Protein AF-A0A6G0YFA1-F1 (afdb_monomer)

Foldseek 3Di:
DLVVLLVQLVVQCPDPPPVSNVVSDLDDVPDDDPDPPDDDSSVVNVD

Structure (mmCIF, N/CA/C/O backbone):
data_AF-A0A6G0YFA1-F1
#
_entry.id   AF-A0A6G0YFA1-F1
#
loop_
_atom_site.group_PDB
_atom_site.id
_atom_site.type_symbol
_atom_site.label_atom_id
_atom_site.label_alt_id
_atom_site.label_comp_id
_atom_site.label_asym_id
_atom_site.label_entity_id
_atom_site.label_seq_id
_atom_site.pdbx_PDB_ins_code
_atom_site.Cartn_x
_atom_site.Cartn_y
_atom_site.Cartn_z
_atom_site.occupancy
_atom_site.B_iso_or_equiv
_atom_site.auth_seq_id
_atom_site.auth_comp_id
_atom_site.auth_asym_id
_atom_site.auth_atom_id
_atom_site.pdbx_PDB_model_num
ATOM 1 N N . ALA A 1 1 ? 12.364 3.736 -6.493 1.00 60.50 1 ALA A N 1
ATOM 2 C CA . ALA A 1 1 ? 10.905 3.475 -6.459 1.00 60.50 1 ALA A CA 1
ATOM 3 C C . ALA A 1 1 ? 10.512 2.413 -5.420 1.00 60.50 1 ALA A C 1
ATOM 5 O O . ALA A 1 1 ? 9.635 2.696 -4.619 1.00 60.50 1 ALA A O 1
ATOM 6 N N . SER A 1 2 ? 11.174 1.243 -5.373 1.00 72.94 2 SER A N 1
ATOM 7 C CA . SER A 1 2 ? 10.895 0.183 -4.375 1.00 72.94 2 SER A CA 1
ATOM 8 C C . SER A 1 2 ? 11.074 0.639 -2.916 1.00 72.94 2 SER A C 1
ATOM 10 O O . SER A 1 2 ? 10.152 0.515 -2.121 1.00 72.94 2 SER A O 1
ATOM 12 N N . HIS A 1 3 ? 12.208 1.272 -2.582 1.00 80.62 3 HIS A N 1
ATOM 13 C CA . HIS A 1 3 ? 12.505 1.735 -1.216 1.00 80.62 3 HIS A CA 1
ATOM 14 C C . HIS A 1 3 ? 11.446 2.700 -0.651 1.00 80.62 3 HIS A C 1
ATOM 16 O O . HIS A 1 3 ? 10.950 2.510 0.453 1.00 80.62 3 HIS A O 1
ATOM 22 N N . TYR A 1 4 ? 11.036 3.697 -1.441 1.00 83.38 4 TYR A N 1
ATOM 23 C CA . TYR A 1 4 ? 9.991 4.644 -1.040 1.00 83.38 4 TYR A CA 1
ATOM 24 C C . TYR A 1 4 ? 8.637 3.964 -0.819 1.00 83.38 4 TYR A C 1
ATOM 26 O O . TYR A 1 4 ? 7.927 4.317 0.117 1.00 83.38 4 TYR A O 1
ATOM 34 N N . TYR A 1 5 ? 8.292 2.967 -1.642 1.00 84.75 5 TYR A N 1
ATOM 35 C CA . TYR A 1 5 ? 7.062 2.209 -1.435 1.00 84.75 5 TYR A CA 1
ATOM 36 C C . TYR A 1 5 ? 7.138 1.314 -0.193 1.00 84.75 5 TYR A C 1
ATOM 38 O O . TYR A 1 5 ? 6.157 1.241 0.532 1.00 84.75 5 TYR A O 1
ATOM 46 N N . LYS A 1 6 ? 8.291 0.698 0.108 1.00 85.00 6 LYS A N 1
ATOM 47 C CA . LYS A 1 6 ? 8.491 -0.071 1.351 1.00 85.00 6 LYS A CA 1
ATOM 48 C C . LYS A 1 6 ? 8.283 0.804 2.594 1.00 85.00 6 LYS A C 1
ATOM 50 O O . LYS A 1 6 ? 7.552 0.411 3.495 1.00 85.00 6 LYS A O 1
ATOM 55 N N . LEU A 1 7 ? 8.842 2.019 2.605 1.00 87.81 7 LEU A N 1
ATOM 56 C CA . LEU A 1 7 ? 8.618 2.989 3.686 1.00 87.81 7 LEU A CA 1
ATOM 57 C C . LEU A 1 7 ? 7.138 3.373 3.812 1.00 87.81 7 LEU A C 1
ATOM 59 O O . LEU A 1 7 ? 6.576 3.341 4.903 1.00 87.81 7 LEU A O 1
ATOM 63 N N . PHE A 1 8 ? 6.493 3.696 2.690 1.00 86.88 8 PHE A N 1
ATOM 64 C CA . PHE A 1 8 ? 5.067 4.011 2.663 1.00 86.88 8 PHE A CA 1
ATOM 65 C C . PHE A 1 8 ? 4.208 2.842 3.166 1.00 86.88 8 PHE A C 1
ATOM 67 O O . PHE A 1 8 ? 3.327 3.045 3.997 1.00 86.88 8 PHE A O 1
ATOM 74 N N . HIS A 1 9 ? 4.476 1.622 2.700 1.00 87.56 9 HIS A N 1
ATOM 75 C CA . HIS A 1 9 ? 3.746 0.418 3.085 1.00 87.56 9 HIS A CA 1
ATOM 76 C C . HIS A 1 9 ? 3.877 0.152 4.587 1.00 87.56 9 HIS A C 1
ATOM 78 O O . HIS A 1 9 ? 2.862 0.009 5.257 1.00 87.56 9 HIS A O 1
ATOM 84 N N . ASN A 1 10 ? 5.091 0.203 5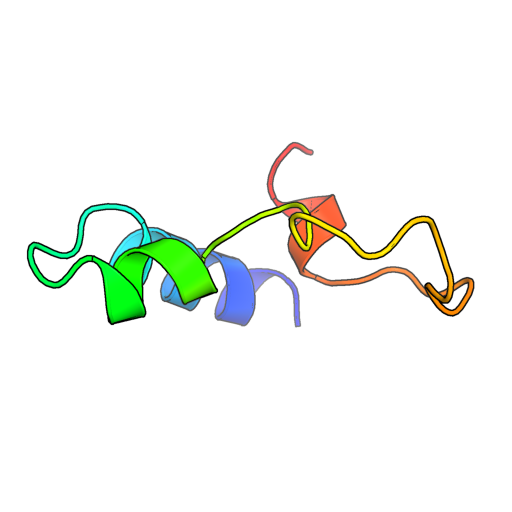.141 1.00 88.19 10 ASN A N 1
ATOM 85 C CA . ASN A 1 10 ? 5.316 0.007 6.577 1.00 88.19 10 ASN A CA 1
ATOM 86 C C . ASN A 1 10 ? 4.556 1.030 7.438 1.00 88.19 10 ASN A C 1
ATOM 88 O O . ASN A 1 10 ? 4.012 0.674 8.479 1.00 88.19 10 ASN A O 1
ATOM 92 N N . ASN A 1 11 ? 4.474 2.284 6.984 1.00 89.00 11 ASN A N 1
ATOM 93 C CA . ASN A 1 11 ? 3.759 3.345 7.697 1.00 89.00 11 ASN A CA 1
ATOM 94 C C . ASN A 1 11 ? 2.231 3.238 7.581 1.00 89.00 11 ASN A C 1
ATOM 96 O O . ASN A 1 11 ? 1.513 3.798 8.408 1.00 89.00 11 ASN A O 1
ATOM 100 N N . THR A 1 12 ? 1.720 2.568 6.546 1.00 89.50 12 THR A N 1
ATOM 101 C CA . THR A 1 12 ? 0.281 2.532 6.246 1.00 89.50 12 THR A CA 1
ATOM 102 C C . THR A 1 12 ? -0.376 1.213 6.626 1.00 89.50 12 THR A C 1
ATOM 104 O O . THR A 1 12 ? -1.514 1.238 7.080 1.00 89.50 12 THR A O 1
ATOM 107 N N . VAL A 1 13 ? 0.327 0.080 6.533 1.00 88.56 13 VAL A N 1
ATOM 108 C CA . VAL A 1 13 ? -0.242 -1.267 6.727 1.00 88.56 13 VAL A CA 1
ATOM 109 C C . VAL A 1 13 ? -0.886 -1.472 8.101 1.00 88.56 13 VAL A C 1
ATOM 111 O O . VAL A 1 13 ? -1.971 -2.038 8.185 1.00 88.56 13 VAL A O 1
ATOM 114 N N . ASN A 1 14 ? -0.280 -0.930 9.161 1.00 87.06 14 ASN A N 1
ATOM 115 C CA . ASN A 1 14 ? -0.758 -1.059 10.545 1.00 87.06 14 ASN A CA 1
ATOM 116 C C . ASN A 1 14 ? -1.418 0.224 11.072 1.00 87.06 14 ASN A C 1
ATOM 118 O O . ASN A 1 14 ? -1.493 0.442 12.282 1.00 87.06 14 ASN A O 1
ATOM 122 N N . HIS A 1 15 ? -1.858 1.112 10.180 1.00 90.75 15 HIS A N 1
ATOM 123 C CA . HIS A 1 15 ? -2.454 2.373 10.591 1.00 90.75 15 HIS A CA 1
ATOM 124 C C . HIS A 1 15 ? -3.866 2.145 11.180 1.00 90.75 15 HIS A C 1
ATOM 126 O O . HIS A 1 15 ? -4.666 1.433 10.573 1.00 90.75 15 HIS A O 1
ATOM 132 N N . PRO A 1 16 ? -4.226 2.776 12.317 1.00 92.44 16 PRO A N 1
ATOM 133 C CA . PRO A 1 16 ? -5.525 2.572 12.975 1.00 92.44 16 PRO A CA 1
ATOM 134 C C . PRO A 1 16 ? -6.721 3.023 12.124 1.00 92.44 16 PRO A C 1
ATOM 136 O O . PRO A 1 16 ? -7.829 2.521 12.281 1.00 92.44 16 PRO A O 1
ATOM 139 N N . ASN A 1 17 ? -6.508 3.974 11.210 1.00 91.06 17 ASN A N 1
ATOM 140 C CA . ASN A 1 17 ? -7.509 4.349 10.212 1.00 91.06 17 ASN A CA 1
ATOM 141 C C . ASN A 1 17 ? -7.577 3.294 9.081 1.00 91.06 17 ASN A C 1
ATOM 143 O O . ASN A 1 17 ? -6.618 3.202 8.306 1.00 91.06 17 ASN A O 1
ATOM 147 N N . PRO A 1 18 ? -8.712 2.588 8.908 1.00 86.75 18 PRO A N 1
ATOM 148 C CA . PRO A 1 18 ? -8.864 1.535 7.903 1.00 86.75 18 PRO A CA 1
ATOM 149 C C . PRO A 1 18 ? -8.781 2.048 6.460 1.00 86.75 18 PRO A C 1
ATOM 151 O O . PRO A 1 18 ? -8.383 1.316 5.558 1.00 86.75 18 PRO A O 1
ATOM 154 N N . LEU A 1 19 ? -9.119 3.317 6.209 1.00 86.81 19 LEU A N 1
ATOM 155 C CA . LEU A 1 19 ? -8.970 3.910 4.877 1.00 86.81 19 LEU A CA 1
ATOM 156 C C . LEU A 1 19 ? -7.496 4.012 4.482 1.00 86.81 19 LEU A C 1
ATOM 158 O O . LEU A 1 19 ? -7.161 3.826 3.317 1.00 86.81 19 LEU A O 1
ATOM 162 N N . ILE A 1 20 ? -6.623 4.282 5.457 1.00 87.75 20 ILE A N 1
ATOM 163 C CA . ILE A 1 20 ? -5.181 4.426 5.247 1.00 87.75 20 ILE A CA 1
ATOM 164 C C . ILE A 1 20 ? -4.528 3.050 5.108 1.00 87.75 20 ILE A C 1
ATOM 166 O O . ILE A 1 20 ? -3.724 2.860 4.196 1.00 87.75 20 ILE A O 1
ATOM 170 N N . SER A 1 21 ? -4.909 2.070 5.932 1.00 87.44 21 SER A N 1
ATOM 171 C CA . SER A 1 21 ? -4.384 0.705 5.799 1.00 87.44 21 SER A CA 1
ATOM 172 C C . SER A 1 21 ? -4.773 0.053 4.475 1.00 87.44 21 SER A C 1
ATOM 174 O O . SER A 1 21 ? -3.938 -0.599 3.846 1.00 87.44 21 SER A O 1
ATOM 176 N N . ASN A 1 22 ? -5.966 0.342 3.953 1.00 84.81 22 ASN A N 1
ATOM 177 C CA . ASN A 1 22 ? -6.393 -0.131 2.637 1.00 84.81 22 ASN A CA 1
ATOM 178 C C . ASN A 1 22 ? -5.5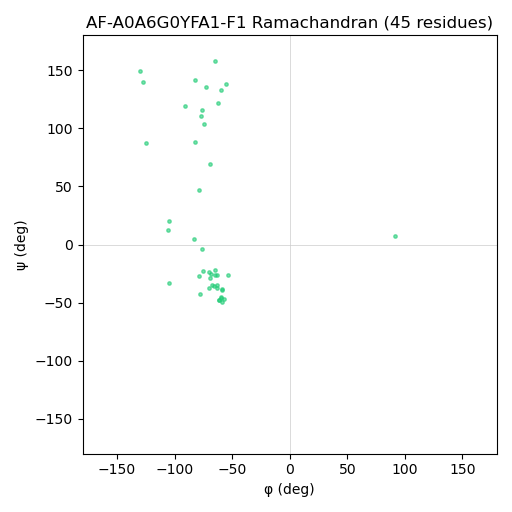56 0.432 1.467 1.00 84.81 22 ASN A C 1
ATOM 180 O O . ASN A 1 22 ? -5.480 -0.209 0.417 1.00 84.81 22 ASN A O 1
ATOM 184 N N . LEU A 1 23 ? -4.867 1.574 1.626 1.00 83.62 23 LEU A N 1
ATOM 185 C CA . LEU A 1 23 ? -3.945 2.105 0.602 1.00 83.62 23 LEU A CA 1
ATOM 186 C C . LEU A 1 23 ? -2.671 1.263 0.459 1.00 83.62 23 LEU A C 1
ATOM 188 O O . LEU A 1 23 ? -2.029 1.278 -0.595 1.00 83.62 23 LEU A O 1
ATOM 192 N N . SER A 1 24 ? -2.304 0.525 1.508 1.00 82.75 24 SER A N 1
ATOM 193 C CA . SER A 1 24 ? -1.152 -0.380 1.512 1.00 82.75 24 SER A CA 1
ATOM 194 C C . SER A 1 24 ? -1.418 -1.693 0.764 1.00 82.75 24 SER A C 1
ATOM 196 O O . SER A 1 24 ? -0.500 -2.502 0.614 1.00 82.75 24 SER A O 1
ATOM 198 N N . SER A 1 25 ? -2.650 -1.901 0.276 1.00 75.62 25 SER A N 1
ATOM 199 C CA . SER A 1 25 ? -3.072 -3.164 -0.319 1.00 75.62 25 SER A CA 1
ATOM 200 C C . SER A 1 25 ? -2.232 -3.558 -1.536 1.00 75.62 25 SER A C 1
ATOM 202 O O . SER A 1 25 ? -2.013 -2.785 -2.476 1.00 75.62 25 SER A O 1
ATOM 204 N N . LEU A 1 26 ? -1.812 -4.824 -1.535 1.00 73.06 26 LEU A N 1
ATOM 205 C CA . LEU A 1 26 ? -1.102 -5.470 -2.640 1.00 73.06 26 LEU A CA 1
ATOM 206 C C . LEU A 1 26 ? -2.007 -5.676 -3.861 1.00 73.06 26 LEU A C 1
ATOM 208 O O . LEU A 1 26 ? -1.538 -5.678 -5.001 1.00 73.06 26 LEU A O 1
ATOM 212 N N . THR A 1 27 ? -3.311 -5.824 -3.628 1.00 69.00 27 THR A N 1
ATOM 213 C CA . THR A 1 27 ? -4.311 -6.097 -4.662 1.00 69.00 27 THR A CA 1
ATOM 214 C C . THR A 1 27 ? -5.448 -5.085 -4.567 1.00 69.00 27 THR A C 1
ATOM 216 O O . THR A 1 27 ? -5.857 -4.698 -3.478 1.00 69.00 27 THR A O 1
ATOM 219 N N . LEU A 1 28 ? -5.953 -4.603 -5.703 1.00 68.06 28 LE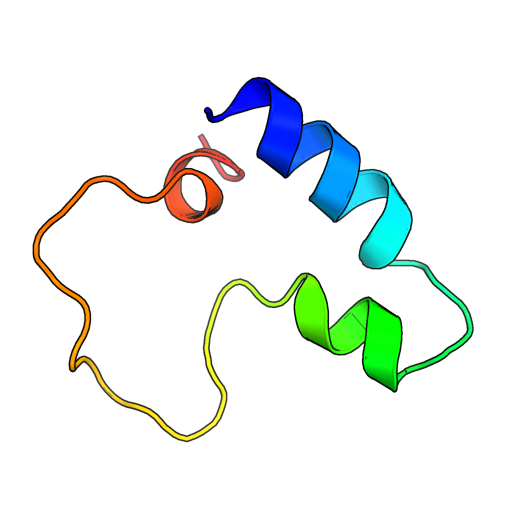U A N 1
ATOM 220 C CA . LEU A 1 28 ? -7.184 -3.814 -5.698 1.00 68.06 28 LEU A CA 1
ATOM 221 C C . LEU A 1 28 ? -8.346 -4.803 -5.535 1.00 68.06 28 LEU A C 1
ATOM 223 O O . LEU A 1 28 ? -8.583 -5.571 -6.477 1.00 68.06 28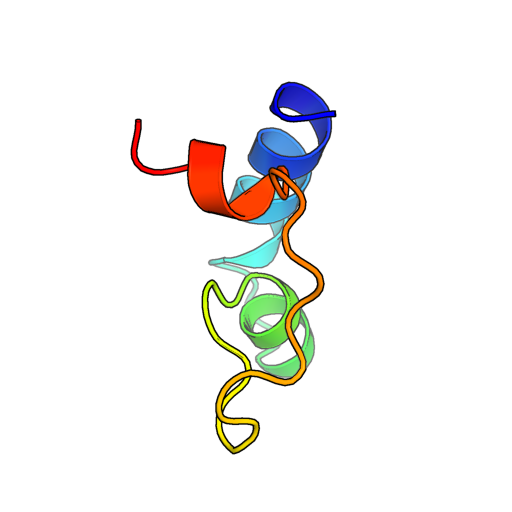 LEU A O 1
ATOM 227 N N . PRO A 1 29 ? -9.057 -4.824 -4.390 1.00 59.34 29 PRO A N 1
ATOM 228 C CA . PRO A 1 29 ? -10.242 -5.657 -4.268 1.00 59.34 29 PRO A CA 1
ATOM 229 C C . PRO A 1 29 ? -11.239 -5.138 -5.310 1.00 59.34 29 PRO A C 1
ATOM 231 O O . PRO A 1 29 ? -11.565 -3.954 -5.312 1.00 59.34 29 PRO A O 1
ATOM 234 N N . ASN A 1 30 ? -11.663 -6.002 -6.234 1.00 59.28 30 ASN A N 1
ATOM 235 C CA . ASN A 1 30 ? -12.622 -5.741 -7.325 1.00 59.28 30 ASN A CA 1
ATOM 236 C C . ASN A 1 30 ? -12.078 -5.274 -8.692 1.00 59.28 30 ASN A C 1
ATOM 238 O O . ASN A 1 30 ? -12.886 -4.989 -9.573 1.00 59.28 30 ASN A O 1
ATOM 242 N N . ASN A 1 31 ? -10.763 -5.243 -8.943 1.00 59.56 31 ASN A N 1
ATOM 243 C CA . ASN A 1 31 ? -10.244 -4.987 -10.301 1.00 59.56 31 ASN A CA 1
ATOM 244 C C . ASN A 1 31 ? -9.297 -6.104 -10.783 1.00 59.56 31 ASN A C 1
ATOM 246 O O . ASN A 1 31 ? -8.077 -5.979 -10.620 1.00 59.56 31 ASN A O 1
ATOM 250 N N . PRO A 1 32 ? -9.818 -7.183 -11.403 1.00 62.69 32 PRO A N 1
ATOM 251 C CA . PRO A 1 32 ? -8.987 -8.102 -12.179 1.00 62.69 32 PRO A CA 1
ATOM 252 C C . PRO A 1 32 ? -8.393 -7.367 -13.408 1.00 62.69 32 PRO A C 1
ATOM 254 O O . PRO A 1 32 ? -8.835 -6.275 -13.771 1.00 62.69 32 PRO A O 1
ATOM 257 N N . PRO A 1 33 ? -7.289 -7.854 -13.995 1.00 58.38 33 PRO A N 1
ATOM 258 C CA . PRO A 1 33 ? -6.082 -7.061 -14.175 1.00 58.38 33 PRO A CA 1
ATOM 259 C C . PRO A 1 33 ? -6.136 -6.156 -15.411 1.00 58.38 33 PRO A C 1
ATOM 261 O O . PRO A 1 33 ? -5.542 -6.455 -16.441 1.00 58.38 33 PRO A O 1
ATOM 264 N N . ARG A 1 34 ? -6.669 -4.940 -15.267 1.00 61.22 34 ARG A N 1
ATOM 265 C CA . ARG A 1 34 ? -6.163 -3.790 -16.047 1.00 61.22 34 ARG A CA 1
ATOM 266 C C . ARG A 1 34 ? -4.875 -3.253 -15.429 1.00 61.22 34 ARG A C 1
ATOM 268 O O . ARG A 1 34 ? -4.721 -2.058 -15.189 1.00 61.22 34 ARG A O 1
ATOM 275 N N . ARG A 1 35 ? -3.949 -4.153 -15.102 1.00 69.44 35 ARG A N 1
ATOM 276 C CA . ARG A 1 35 ? -2.623 -3.777 -14.626 1.00 69.44 35 ARG A CA 1
ATOM 277 C C . ARG A 1 35 ? -1.721 -3.689 -15.843 1.00 69.44 35 ARG A C 1
ATOM 279 O O . ARG A 1 35 ? -1.532 -4.675 -16.546 1.00 69.44 35 ARG A O 1
ATOM 286 N N . LEU A 1 36 ? -1.168 -2.507 -16.096 1.00 73.31 36 LEU A N 1
ATOM 287 C CA . LEU A 1 36 ? -0.133 -2.352 -17.116 1.00 73.31 36 LEU A CA 1
ATOM 288 C C . LEU A 1 36 ? 1.013 -3.327 -16.817 1.00 73.31 36 LEU A C 1
ATOM 290 O O . LEU A 1 36 ? 1.408 -3.457 -15.653 1.00 73.31 36 LEU A O 1
ATOM 294 N N . LYS A 1 37 ? 1.552 -3.971 -17.861 1.00 75.56 37 LYS A N 1
ATOM 295 C CA . LYS A 1 37 ? 2.712 -4.877 -17.802 1.00 75.56 37 LYS A CA 1
ATOM 296 C C . LYS A 1 37 ? 3.989 -4.083 -17.489 1.00 75.56 37 LYS A C 1
ATOM 298 O O . LYS A 1 37 ? 4.839 -3.861 -18.342 1.00 75.56 37 LYS A O 1
ATOM 303 N N . ARG A 1 38 ? 4.067 -3.577 -16.261 1.00 77.31 38 ARG A N 1
ATOM 304 C CA . ARG A 1 38 ? 5.168 -2.801 -15.686 1.00 77.31 38 ARG A CA 1
ATOM 305 C C . ARG A 1 38 ? 5.522 -3.417 -14.338 1.00 77.31 38 ARG A C 1
ATOM 307 O O . ARG A 1 38 ? 4.636 -3.916 -13.648 1.00 77.31 38 ARG A O 1
ATOM 314 N N . ASN A 1 39 ? 6.791 -3.328 -13.956 1.00 75.81 39 ASN A N 1
ATOM 315 C CA . ASN A 1 39 ? 7.238 -3.712 -12.619 1.00 75.81 39 ASN A CA 1
ATOM 316 C C . ASN A 1 39 ? 6.790 -2.629 -11.637 1.00 75.81 39 ASN A C 1
ATOM 318 O O . ASN A 1 39 ? 7.350 -1.528 -11.622 1.00 75.81 39 ASN A O 1
ATOM 322 N N . TRP A 1 40 ? 5.744 -2.905 -10.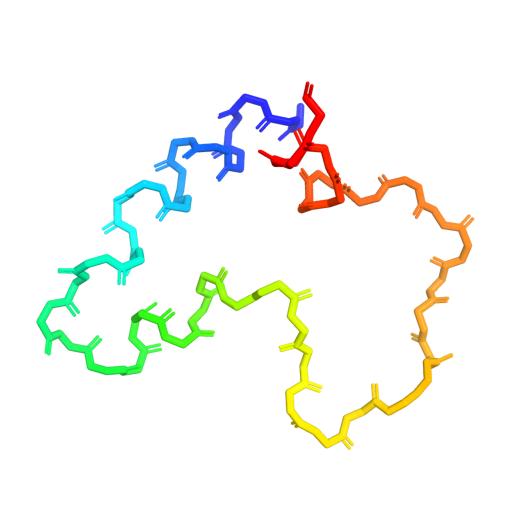860 1.00 80.25 40 TRP A N 1
ATOM 323 C CA . TRP A 1 40 ? 5.271 -1.960 -9.860 1.00 80.25 40 TRP A CA 1
ATOM 324 C C . TRP A 1 40 ? 6.113 -2.100 -8.590 1.00 80.25 40 TRP A C 1
ATOM 326 O O . TRP A 1 40 ? 6.417 -3.218 -8.183 1.00 80.25 40 TRP A O 1
ATOM 336 N N . PRO A 1 41 ? 6.440 -0.995 -7.897 1.00 80.88 41 PRO A N 1
ATOM 337 C CA . PRO A 1 41 ? 7.159 -1.047 -6.623 1.00 80.88 41 PRO A CA 1
ATOM 338 C C . PRO A 1 41 ? 6.514 -1.960 -5.571 1.00 80.88 41 PRO A C 1
ATOM 340 O O . PRO A 1 41 ? 7.219 -2.484 -4.719 1.00 80.88 41 PRO A O 1
ATOM 343 N N . ARG A 1 42 ? 5.191 -2.167 -5.659 1.00 79.81 42 ARG A N 1
ATOM 344 C CA . ARG A 1 42 ? 4.420 -3.052 -4.775 1.00 79.81 42 ARG A CA 1
ATOM 345 C C . ARG A 1 42 ? 4.749 -4.528 -4.957 1.00 79.81 42 ARG A C 1
ATOM 347 O O . ARG A 1 42 ? 4.762 -5.263 -3.982 1.00 79.81 42 ARG A O 1
ATOM 354 N N . ASP A 1 43 ? 5.046 -4.947 -6.187 1.00 79.12 43 ASP A N 1
ATOM 355 C CA . ASP A 1 43 ? 5.400 -6.340 -6.48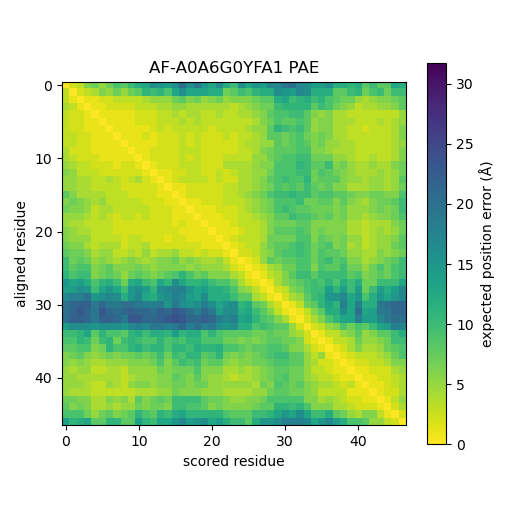6 1.00 79.12 43 ASP A CA 1
ATOM 356 C C . ASP A 1 43 ? 6.760 -6.714 -5.866 1.00 79.12 43 ASP A C 1
ATOM 358 O O . ASP A 1 43 ? 7.004 -7.869 -5.540 1.00 79.12 43 ASP A O 1
ATOM 362 N N . LEU A 1 44 ? 7.624 -5.715 -5.648 1.00 75.88 44 LEU A N 1
ATOM 363 C CA . LEU A 1 44 ? 8.962 -5.858 -5.062 1.00 75.88 44 LEU A CA 1
ATOM 364 C C . LEU A 1 44 ? 8.948 -5.886 -3.521 1.00 75.88 44 LEU A C 1
ATOM 366 O O . LEU A 1 44 ? 10.009 -5.822 -2.894 1.00 75.88 44 LEU A O 1
ATOM 370 N N . LEU A 1 45 ? 7.763 -5.875 -2.899 1.00 75.69 45 LEU A N 1
ATOM 371 C CA . LEU A 1 45 ? 7.622 -5.879 -1.443 1.00 75.69 45 LEU A CA 1
ATOM 372 C C . LEU A 1 45 ? 7.816 -7.285 -0.846 1.00 75.69 45 LEU A C 1
ATOM 374 O O . LEU A 1 45 ? 8.288 -7.390 0.280 1.00 75.69 45 LEU A O 1
ATOM 378 N N . ASN A 1 46 ? 7.527 -8.332 -1.629 1.00 65.19 46 ASN A N 1
ATOM 379 C CA . ASN A 1 46 ? 7.613 -9.747 -1.235 1.00 65.19 46 ASN A CA 1
ATOM 380 C C . ASN A 1 46 ? 8.823 -10.487 -1.847 1.00 65.19 46 ASN A C 1
ATOM 382 O O . ASN A 1 46 ? 8.848 -11.717 -1.844 1.00 65.19 46 ASN A O 1
ATOM 386 N N . GLN A 1 47 ? 9.781 -9.752 -2.422 1.00 57.91 47 GLN A N 1
ATOM 387 C CA . GLN A 1 47 ? 11.076 -10.267 -2.88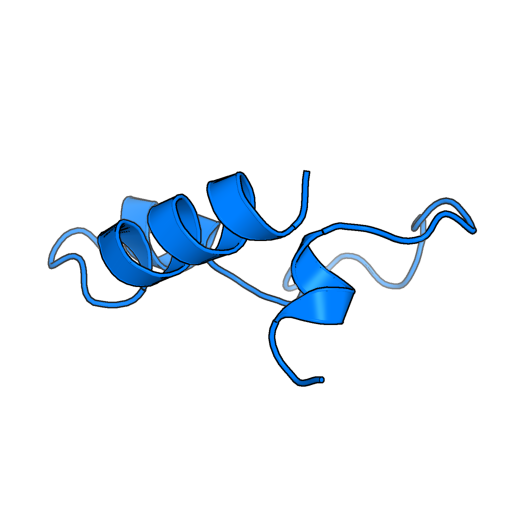7 1.00 57.91 47 GLN A CA 1
ATOM 388 C C . GLN A 1 47 ? 12.170 -9.921 -1.883 1.00 57.91 47 GLN A C 1
ATOM 390 O O . GLN A 1 47 ? 13.051 -10.782 -1.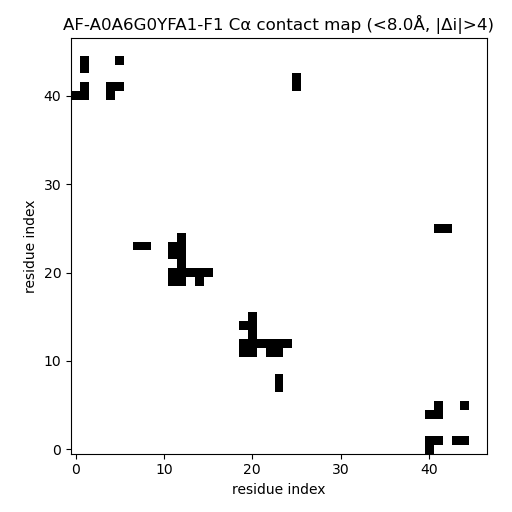696 1.00 57.91 47 GLN A O 1
#

Sequence (47 aa):
ASHYYKLFHNNTVNHPNPLISNLSSLTLPNNPPRRLKRNWPRDLLNQ

Radius of gyrati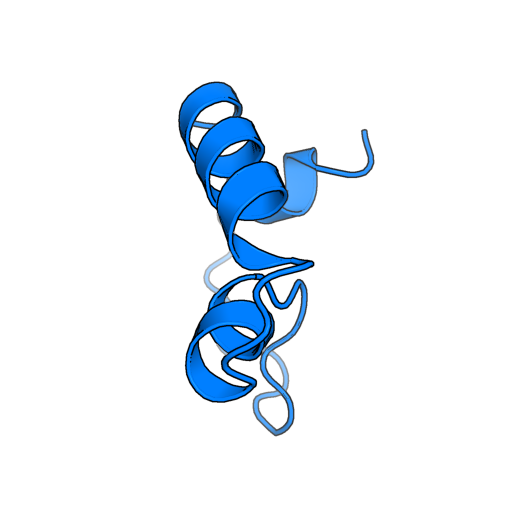on: 11.36 Å; Cα contacts (8 Å, |Δi|>4): 27; chains: 1; bounding box: 25×15×31 Å

Organism: Aphis craccivora (NCBI:txid307492)

Solvent-accessible surface area (backbone atoms only — not comparable to full-atom values): 3078 Å² total; per-residue (Å²): 108,46,68,63,42,51,55,52,32,68,67,19,56,80,35,92,52,64,76,51,20,59,70,44,50,91,62,66,89,93,57,80,82,87,63,73,99,62,93,51,43,72,72,61,71,86,109

pLDDT: mean 77.84, std 10.43, range [57.91, 92.44]

Mean predicted aligned error: 6.68 Å

Secondary structure (DSSP, 8-state):
-HHHHHHHHHHHHT-SSHHHHGGG-SS-TT--S---SS--TTGGG--